Protein AF-A0A8R1E0Q6-F1 (afdb_monomer_lite)

Secondary structure (DSSP, 8-state):
-------TT-TT---TTPPEETTEE---SS--S-TTS--HHHHHHHHHHHHHHHHHHHHHHHHHHHHHHHHHHHH-PPPPHHHHHHHHHHHHHHHHHHHHHTS-GGG--HHHHHHHHHHHHHHHHHHHHHHHHHSPP-

Organism: Caenorhabditis japonica (NCBI:txid281687)

Foldseek 3Di:
DDDDDDDPPPLPDDPPPFDDDPSHGDDDPPDPPCVPPDPVVVVCPPQVVLLVLLVVLQVLLVVLVVLLVVLCVVLVDDDDPVRVVVVVVLVVLLVVLVVLSPDDPVRRPSVSVNVSSVSSNVSSVVSVVVSPVSDDDD

Radius of gyration: 20.8 Å; chains: 1; bounding box: 60×30×47 Å

Sequence (138 aa):
MTIYLRRPTLTCFVPEGCSTYKSFPILPVEAPKTAQQQSIGELLKENWTVLTVFGRSDSKLQKETKNFGLALEECKKPLTEKLDRELTEWNDRLDIAKRNRCKPLDQIDFDKVLEGAVDLKRYTLFLSTQITELMPQP

Structure (mmCIF, N/CA/C/O backbone):
data_AF-A0A8R1E0Q6-F1
#
_entry.id   AF-A0A8R1E0Q6-F1
#
loop_
_atom_site.group_PDB
_atom_site.id
_atom_site.type_symbol
_atom_site.label_atom_id
_atom_site.label_alt_id
_atom_site.label_comp_id
_atom_site.label_asym_id
_atom_site.label_entity_id
_atom_site.label_seq_id
_atom_site.pdbx_PDB_ins_code
_atom_site.Cartn_x
_atom_site.Cartn_y
_atom_site.Cartn_z
_atom_site.occupancy
_atom_site.B_iso_or_equiv
_atom_site.auth_seq_id
_atom_site.auth_comp_id
_atom_site.auth_asym_id
_atom_site.auth_atom_id
_atom_site.pdbx_PDB_model_num
ATOM 1 N N . MET A 1 1 ? 40.964 -1.694 9.523 1.00 27.45 1 MET A N 1
ATOM 2 C CA . MET A 1 1 ? 39.694 -2.168 10.113 1.00 27.45 1 MET A CA 1
ATOM 3 C C . MET A 1 1 ? 38.591 -1.797 9.133 1.00 27.45 1 MET A C 1
ATOM 5 O O . MET A 1 1 ? 38.267 -0.625 9.013 1.00 27.45 1 MET A O 1
ATOM 9 N N . THR A 1 2 ? 38.141 -2.750 8.320 1.00 33.00 2 THR A N 1
ATOM 10 C CA . THR A 1 2 ? 37.276 -2.472 7.161 1.00 33.00 2 THR A CA 1
ATOM 11 C C . THR A 1 2 ? 35.827 -2.743 7.546 1.00 33.00 2 THR A C 1
ATOM 13 O O . THR A 1 2 ? 35.493 -3.847 7.972 1.00 33.00 2 THR A O 1
ATOM 16 N N . ILE A 1 3 ? 34.981 -1.718 7.459 1.00 30.94 3 ILE A N 1
ATOM 17 C CA . ILE A 1 3 ? 33.562 -1.791 7.818 1.00 30.94 3 ILE A CA 1
ATOM 18 C C . ILE A 1 3 ? 32.805 -2.422 6.644 1.00 30.94 3 ILE A C 1
ATOM 20 O O . ILE A 1 3 ? 32.764 -1.858 5.554 1.00 30.94 3 ILE A O 1
ATOM 24 N N . TYR A 1 4 ? 32.193 -3.585 6.868 1.00 37.19 4 TYR A N 1
ATOM 25 C CA . TYR A 1 4 ? 31.313 -4.230 5.893 1.00 37.19 4 TYR A CA 1
ATOM 26 C C . TYR A 1 4 ? 29.890 -3.677 6.040 1.00 37.19 4 TYR A C 1
ATOM 28 O O . TYR A 1 4 ? 29.200 -3.962 7.020 1.00 37.19 4 TYR A O 1
ATOM 36 N N . LEU A 1 5 ? 29.436 -2.884 5.068 1.00 35.00 5 LEU A N 1
ATOM 37 C CA . LEU A 1 5 ? 28.054 -2.405 5.013 1.00 35.00 5 LEU A CA 1
ATOM 38 C C . LEU A 1 5 ? 27.127 -3.544 4.563 1.00 35.00 5 LEU A C 1
ATOM 40 O O . LEU A 1 5 ? 27.093 -3.917 3.393 1.00 35.00 5 LEU A O 1
ATOM 44 N N . ARG A 1 6 ? 26.347 -4.095 5.499 1.00 37.97 6 ARG A N 1
ATOM 45 C CA . ARG A 1 6 ? 25.257 -5.035 5.200 1.00 37.97 6 ARG A CA 1
ATOM 46 C C . ARG A 1 6 ? 24.073 -4.279 4.585 1.00 37.97 6 ARG A C 1
ATOM 48 O O . ARG A 1 6 ? 23.368 -3.563 5.293 1.00 37.97 6 ARG A O 1
ATOM 55 N N . ARG A 1 7 ? 23.798 -4.484 3.294 1.00 42.41 7 ARG A N 1
ATOM 56 C CA . ARG A 1 7 ? 22.464 -4.270 2.705 1.00 42.41 7 ARG A CA 1
ATOM 57 C C . ARG A 1 7 ? 22.044 -5.519 1.918 1.00 42.41 7 ARG A C 1
ATOM 59 O O . ARG A 1 7 ? 22.777 -5.915 1.019 1.00 42.41 7 ARG A O 1
ATOM 66 N N . PRO A 1 8 ? 20.890 -6.136 2.225 1.00 40.09 8 PRO A N 1
ATOM 67 C CA . PRO A 1 8 ? 20.470 -7.408 1.634 1.00 40.09 8 PRO A CA 1
ATOM 68 C C . PRO A 1 8 ? 19.748 -7.277 0.274 1.00 40.09 8 PRO A C 1
ATOM 70 O O . PRO A 1 8 ? 18.962 -8.146 -0.074 1.00 40.09 8 PRO A O 1
ATOM 73 N N . THR A 1 9 ? 19.972 -6.218 -0.511 1.00 39.91 9 THR A N 1
ATOM 74 C CA . THR A 1 9 ? 19.167 -5.935 -1.724 1.00 39.91 9 THR A CA 1
ATOM 75 C C . THR A 1 9 ? 19.915 -6.017 -3.058 1.00 39.91 9 THR A C 1
ATOM 77 O O . THR A 1 9 ? 19.380 -5.588 -4.074 1.00 39.91 9 THR A O 1
ATOM 80 N N . LEU A 1 10 ? 21.129 -6.576 -3.092 1.00 39.44 10 LEU A N 1
ATOM 81 C CA . LEU A 1 10 ? 21.936 -6.698 -4.320 1.00 39.44 10 LEU A CA 1
ATOM 82 C C . LEU A 1 10 ? 22.491 -8.115 -4.549 1.00 39.44 10 LEU A C 1
ATOM 84 O O . LEU A 1 10 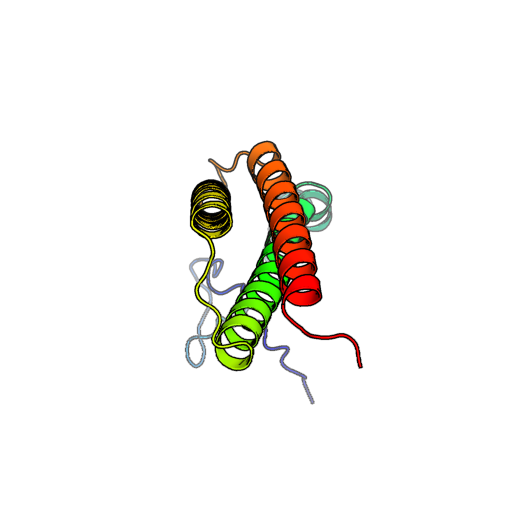? 23.584 -8.279 -5.076 1.00 39.44 10 LEU A O 1
ATOM 88 N N . THR A 1 11 ? 21.765 -9.164 -4.166 1.00 40.69 11 THR A N 1
ATOM 89 C CA . THR A 1 11 ? 22.192 -10.551 -4.434 1.00 40.69 11 THR A CA 1
ATOM 90 C C . THR A 1 11 ? 21.919 -11.032 -5.866 1.00 40.69 11 THR A C 1
ATOM 92 O O . THR A 1 11 ? 22.313 -12.142 -6.198 1.00 40.69 11 THR A O 1
ATOM 95 N N . CYS A 1 12 ? 21.310 -10.220 -6.741 1.00 40.81 12 CYS A N 1
ATOM 96 C CA . CYS A 1 12 ? 20.911 -10.654 -8.091 1.00 40.81 12 CYS A CA 1
ATOM 97 C C . CYS A 1 12 ? 21.900 -10.296 -9.219 1.00 40.81 12 CYS A C 1
ATOM 99 O O . CYS A 1 12 ? 21.652 -10.662 -10.361 1.00 40.81 12 CYS A O 1
ATOM 101 N N . PHE A 1 13 ? 22.992 -9.576 -8.942 1.00 46.78 13 PHE A N 1
ATOM 102 C CA . PHE A 1 13 ? 23.947 -9.123 -9.968 1.00 46.78 13 PHE A CA 1
ATOM 103 C C . PHE A 1 13 ? 25.371 -9.568 -9.641 1.00 46.78 13 PHE A C 1
ATOM 105 O O . PHE A 1 13 ? 26.272 -8.745 -9.496 1.00 46.78 13 PHE A O 1
ATOM 112 N N . VAL A 1 14 ? 25.580 -10.875 -9.489 1.00 45.06 14 VAL A N 1
ATOM 113 C CA . VAL A 1 14 ? 26.938 -11.431 -9.494 1.00 45.06 14 VAL A CA 1
ATOM 114 C C . VAL A 1 14 ? 27.266 -11.809 -10.937 1.00 45.06 14 VAL A C 1
ATOM 116 O O . VAL A 1 14 ? 26.608 -12.701 -11.468 1.00 45.06 14 VAL A O 1
ATOM 119 N N . PRO A 1 15 ? 28.228 -11.140 -11.596 1.00 46.25 15 PRO A N 1
ATOM 120 C CA . PRO A 1 15 ? 28.672 -11.537 -12.926 1.00 46.25 15 PRO A CA 1
ATOM 121 C C . PRO A 1 15 ? 29.225 -12.967 -12.895 1.00 46.25 15 PRO A C 1
ATOM 123 O O . PRO A 1 15 ? 29.905 -13.347 -11.934 1.00 46.25 15 PRO A O 1
ATOM 126 N N . GLU A 1 16 ? 28.966 -13.747 -13.946 1.00 44.84 16 GLU A N 1
ATOM 127 C CA . GLU A 1 16 ? 29.571 -15.072 -14.118 1.00 44.84 16 GLU A CA 1
ATOM 128 C C . GLU A 1 16 ? 31.105 -14.952 -14.048 1.00 44.84 16 GLU A C 1
ATOM 130 O O . GLU A 1 16 ? 31.714 -14.183 -14.790 1.00 44.84 16 GLU A O 1
ATOM 135 N N . GLY A 1 17 ? 31.725 -15.670 -13.103 1.00 51.94 17 GLY A N 1
ATOM 136 C CA . GLY A 1 17 ? 33.180 -15.670 -12.888 1.00 51.94 17 GLY A CA 1
ATOM 137 C C . GLY A 1 17 ? 33.683 -15.033 -11.583 1.00 51.94 17 GLY A C 1
ATOM 138 O O . GLY A 1 17 ? 34.882 -15.094 -11.320 1.00 51.94 17 GLY A O 1
ATOM 139 N N . CYS A 1 18 ? 32.821 -14.462 -10.730 1.00 49.47 18 CYS A N 1
ATOM 140 C CA . CYS A 1 18 ? 33.248 -13.979 -9.405 1.00 49.47 18 CYS A CA 1
ATOM 141 C C . CYS A 1 18 ? 33.373 -15.124 -8.385 1.00 49.47 18 CYS A C 1
ATOM 143 O O . CYS A 1 18 ? 32.439 -15.900 -8.182 1.00 49.47 18 CYS A O 1
ATOM 145 N N . SER A 1 19 ? 34.511 -15.205 -7.692 1.00 53.84 19 SER A N 1
ATOM 146 C CA . SER A 1 19 ? 34.728 -16.174 -6.615 1.00 53.84 19 SER A CA 1
ATOM 147 C C . SER A 1 19 ? 33.897 -15.811 -5.380 1.00 53.84 19 SER A C 1
ATOM 149 O O . SER A 1 19 ? 33.813 -14.653 -4.978 1.00 53.84 19 SER A O 1
ATOM 151 N N . THR A 1 20 ? 33.247 -16.798 -4.762 1.00 54.19 20 THR A N 1
ATOM 152 C CA . THR A 1 20 ? 32.398 -16.585 -3.579 1.00 54.19 20 THR A CA 1
ATOM 153 C C . THR A 1 20 ? 33.097 -17.021 -2.293 1.00 54.19 20 THR A C 1
ATOM 155 O O . THR A 1 20 ? 33.652 -18.116 -2.244 1.00 54.19 20 THR A O 1
ATOM 158 N N . TYR A 1 21 ? 32.985 -16.240 -1.216 1.00 47.00 21 TYR A N 1
ATOM 159 C CA . TYR A 1 21 ? 33.366 -16.654 0.139 1.00 47.00 21 TYR A CA 1
ATOM 160 C C . TYR A 1 21 ? 32.148 -16.636 1.058 1.00 47.00 21 TYR A C 1
ATOM 162 O O . TYR A 1 21 ? 31.494 -15.606 1.212 1.00 47.00 21 TYR A O 1
ATOM 170 N N . LYS A 1 22 ? 31.820 -17.790 1.658 1.00 46.28 22 LYS A N 1
ATOM 171 C CA . LYS A 1 22 ? 30.599 -17.990 2.465 1.00 46.28 22 LYS A CA 1
ATOM 172 C C . LYS A 1 22 ? 29.329 -17.480 1.764 1.00 46.28 22 LYS A C 1
ATOM 174 O O . LYS A 1 22 ? 28.510 -16.804 2.380 1.00 46.28 22 LYS A O 1
ATOM 179 N N . SER A 1 23 ? 29.205 -17.777 0.469 1.00 48.44 23 SER A N 1
ATOM 180 C CA . SER A 1 23 ? 28.073 -17.370 -0.379 1.00 48.44 23 SER A CA 1
ATOM 181 C C . SER A 1 23 ? 27.987 -15.868 -0.695 1.00 48.44 23 SER A C 1
ATOM 183 O O . SER A 1 23 ? 26.983 -15.424 -1.244 1.00 48.44 23 SER A O 1
ATOM 185 N N . PHE A 1 24 ? 29.033 -15.086 -0.401 1.00 46.47 24 PHE A N 1
ATOM 186 C CA . PHE A 1 24 ? 29.143 -13.685 -0.813 1.00 46.47 24 PHE A CA 1
ATOM 187 C C . PHE A 1 24 ? 30.137 -13.537 -1.971 1.00 46.47 24 PHE A C 1
ATOM 189 O O . PHE A 1 24 ? 31.236 -14.090 -1.884 1.00 46.47 24 PHE A O 1
ATOM 196 N N . PRO A 1 25 ? 29.794 -12.796 -3.035 1.00 48.56 25 PRO A N 1
ATOM 197 C CA . PRO A 1 25 ? 30.697 -12.555 -4.154 1.00 48.56 25 PRO A CA 1
ATOM 198 C C . PRO A 1 25 ? 31.872 -11.671 -3.717 1.00 48.56 25 PRO A C 1
ATOM 200 O O . PRO A 1 25 ? 31.678 -10.581 -3.177 1.00 48.56 25 PRO A O 1
ATOM 203 N N . ILE A 1 26 ? 33.096 -12.140 -3.953 1.00 53.72 26 ILE A N 1
ATOM 204 C CA . ILE A 1 26 ? 34.313 -11.339 -3.841 1.00 53.72 26 ILE A CA 1
ATOM 205 C C . ILE A 1 26 ? 34.530 -10.686 -5.204 1.00 53.72 26 ILE A C 1
ATOM 207 O O . ILE A 1 26 ? 34.794 -11.365 -6.195 1.00 53.72 26 ILE A O 1
ATOM 211 N N . LEU A 1 27 ? 34.404 -9.362 -5.256 1.00 48.56 27 LEU A N 1
ATOM 212 C CA . LEU A 1 27 ? 34.723 -8.600 -6.459 1.00 48.56 27 LEU A CA 1
ATOM 213 C C . LEU A 1 27 ? 36.256 -8.496 -6.592 1.00 48.56 27 LEU A C 1
ATOM 215 O O . LEU A 1 27 ? 36.901 -8.043 -5.640 1.00 48.56 27 LEU A O 1
ATOM 219 N N . PRO A 1 28 ? 36.859 -8.911 -7.722 1.00 47.66 28 PRO A N 1
ATOM 220 C CA . PRO A 1 28 ? 38.285 -8.710 -7.962 1.00 47.66 28 PRO A CA 1
ATOM 221 C C . PRO A 1 28 ? 38.616 -7.212 -8.068 1.00 47.66 28 PRO A C 1
ATOM 223 O O . PRO A 1 28 ? 37.808 -6.410 -8.528 1.00 47.66 28 PRO A O 1
ATOM 226 N N . VAL A 1 29 ? 39.820 -6.839 -7.619 1.00 50.34 29 VAL A N 1
ATOM 227 C CA . VAL A 1 29 ? 40.302 -5.441 -7.544 1.00 50.34 29 VAL A CA 1
ATOM 228 C C . VAL A 1 29 ? 40.595 -4.849 -8.930 1.00 50.34 29 VAL A C 1
ATOM 230 O O . VAL A 1 29 ? 40.690 -3.632 -9.082 1.00 50.34 29 VAL A O 1
ATOM 233 N N . GLU A 1 30 ? 40.699 -5.687 -9.960 1.00 47.72 30 GLU A N 1
ATOM 234 C CA . GLU A 1 30 ? 40.853 -5.220 -11.332 1.00 47.72 30 GLU A CA 1
ATOM 235 C C . GLU A 1 30 ? 39.508 -4.730 -11.862 1.00 47.72 30 GLU A C 1
ATOM 237 O O . GLU A 1 30 ? 38.583 -5.509 -12.093 1.00 47.72 30 GLU A O 1
ATOM 242 N N . ALA A 1 31 ? 39.406 -3.407 -12.010 1.00 44.12 31 ALA A N 1
ATOM 243 C CA . ALA A 1 31 ? 38.236 -2.733 -12.543 1.00 44.12 31 ALA A CA 1
ATOM 244 C C . ALA A 1 31 ? 37.824 -3.392 -13.872 1.00 44.12 31 ALA A C 1
ATOM 246 O O . ALA A 1 31 ? 38.595 -3.347 -14.839 1.00 44.12 31 ALA A O 1
ATOM 247 N N . PRO A 1 32 ? 36.634 -4.015 -13.952 1.00 44.00 32 PRO A N 1
ATOM 248 C CA . PRO A 1 32 ? 36.178 -4.583 -15.203 1.00 44.00 32 PRO A CA 1
ATOM 249 C C . PRO A 1 32 ? 36.077 -3.462 -16.239 1.00 44.00 32 PRO A C 1
ATOM 251 O O . PRO A 1 32 ? 35.697 -2.331 -15.926 1.00 44.00 32 PRO A O 1
ATOM 254 N N . LYS A 1 33 ? 36.424 -3.783 -17.489 1.00 41.41 33 LYS A N 1
ATOM 255 C CA . LYS A 1 33 ? 36.295 -2.924 -18.679 1.00 41.41 33 LYS A CA 1
ATOM 256 C C . LYS A 1 33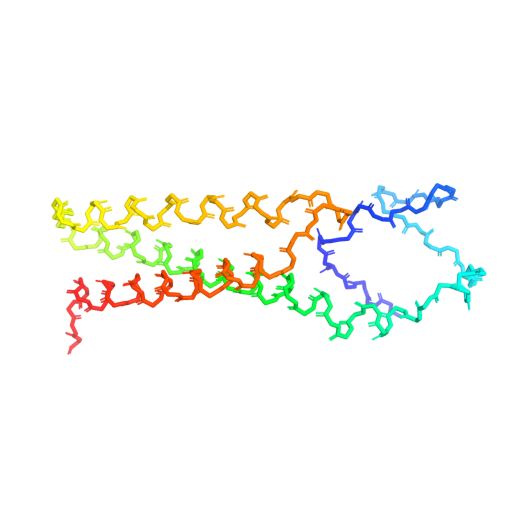 ? 34.823 -2.620 -19.025 1.00 41.41 33 LYS A C 1
ATOM 258 O O . LYS A 1 33 ? 34.437 -2.619 -20.185 1.00 41.41 33 LYS A O 1
ATOM 263 N N . THR A 1 34 ? 33.985 -2.350 -18.033 1.00 45.41 34 THR A N 1
ATOM 264 C CA . THR A 1 34 ? 32.601 -1.886 -18.168 1.00 45.41 34 THR A CA 1
ATOM 265 C C . THR A 1 34 ? 32.511 -0.381 -18.432 1.00 45.41 34 THR A C 1
ATOM 267 O O . THR A 1 34 ? 31.420 0.171 -18.473 1.00 45.41 34 THR A O 1
ATOM 270 N N . ALA A 1 35 ? 33.638 0.289 -18.696 1.00 40.19 35 ALA A N 1
ATOM 271 C CA . ALA A 1 35 ? 33.717 1.715 -19.024 1.00 40.19 35 ALA A CA 1
ATOM 272 C C . ALA A 1 35 ? 33.091 2.113 -20.383 1.00 40.19 35 ALA A C 1
ATOM 274 O O . ALA A 1 35 ? 33.187 3.272 -20.775 1.00 40.19 35 ALA A O 1
ATOM 275 N N . GLN A 1 36 ? 32.453 1.182 -21.102 1.00 42.97 36 GLN A N 1
ATOM 276 C CA . GLN A 1 36 ? 31.595 1.489 -22.257 1.00 42.97 36 GLN A CA 1
ATOM 277 C C . GLN A 1 36 ? 30.093 1.377 -21.959 1.00 42.97 36 GLN A C 1
ATOM 279 O O . GLN A 1 36 ? 29.280 1.727 -22.810 1.00 42.97 36 GLN A O 1
ATOM 284 N N . GLN A 1 37 ? 29.699 0.933 -20.763 1.00 46.34 37 GLN A N 1
ATOM 285 C CA . GLN A 1 37 ? 28.326 1.113 -20.307 1.00 46.34 37 GLN A CA 1
ATOM 286 C C . GLN A 1 37 ? 28.188 2.551 -19.813 1.00 46.34 37 GLN A C 1
ATOM 288 O O . GLN A 1 37 ? 29.036 3.022 -19.052 1.00 46.34 37 GLN A O 1
ATOM 293 N N . GLN A 1 38 ? 27.139 3.241 -20.280 1.00 46.25 38 GLN A N 1
ATOM 294 C CA . GLN A 1 38 ? 26.703 4.534 -19.746 1.00 46.25 38 GLN A CA 1
ATOM 295 C C . GLN A 1 38 ? 26.907 4.550 -18.236 1.00 46.25 38 GLN A C 1
ATOM 297 O O . GLN A 1 38 ? 26.620 3.552 -17.563 1.00 46.25 38 GLN A O 1
ATOM 302 N N . SER A 1 39 ? 27.472 5.641 -17.721 1.00 50.53 39 SER A N 1
ATOM 303 C CA . SER A 1 39 ? 27.919 5.666 -16.337 1.00 50.53 39 SER A CA 1
ATOM 304 C C . SER A 1 39 ? 26.765 5.230 -15.436 1.00 50.53 39 SER A C 1
ATOM 306 O O . SER A 1 39 ? 25.621 5.649 -15.620 1.00 50.53 39 SER A O 1
ATOM 308 N N . ILE A 1 40 ? 27.040 4.375 -14.449 1.00 44.25 40 ILE A N 1
ATOM 309 C CA . ILE A 1 40 ? 26.026 3.967 -13.467 1.00 44.25 40 ILE A CA 1
ATOM 310 C C . ILE A 1 40 ? 25.337 5.219 -12.886 1.00 44.25 40 ILE A C 1
ATOM 312 O O . ILE A 1 40 ? 24.142 5.200 -12.639 1.00 44.25 40 ILE A O 1
ATOM 316 N N . GLY A 1 41 ? 26.047 6.350 -12.777 1.00 39.59 41 GLY A N 1
ATOM 317 C CA . GLY A 1 41 ? 25.488 7.647 -12.386 1.00 39.59 41 GLY A CA 1
ATOM 318 C C . GLY A 1 41 ? 24.427 8.244 -13.326 1.00 39.59 41 GLY A C 1
ATOM 319 O O . GLY A 1 41 ? 23.571 8.973 -12.841 1.00 39.59 41 GLY A O 1
ATOM 320 N N . GLU A 1 42 ? 24.442 7.952 -14.626 1.00 47.50 42 GLU A N 1
ATOM 321 C CA . GLU A 1 42 ? 23.411 8.369 -15.593 1.00 47.50 42 GLU A CA 1
ATOM 322 C C . GLU A 1 42 ? 22.206 7.422 -15.575 1.00 47.50 42 GLU A C 1
ATOM 324 O O . GLU A 1 42 ? 21.074 7.885 -15.467 1.00 47.50 42 GLU A O 1
ATOM 329 N N . LEU A 1 43 ? 22.436 6.104 -15.534 1.00 44.09 43 LEU A N 1
ATOM 330 C CA . LEU A 1 43 ? 21.375 5.100 -15.339 1.00 44.09 43 LEU A CA 1
ATOM 331 C C . LEU A 1 43 ? 20.643 5.271 -13.992 1.00 44.09 43 LEU A C 1
ATOM 333 O O . LEU A 1 43 ? 19.446 4.995 -13.876 1.00 44.09 43 LEU A O 1
ATOM 337 N N . LEU A 1 44 ? 21.356 5.754 -12.969 1.00 44.97 44 LEU A N 1
ATOM 338 C CA . LEU A 1 44 ? 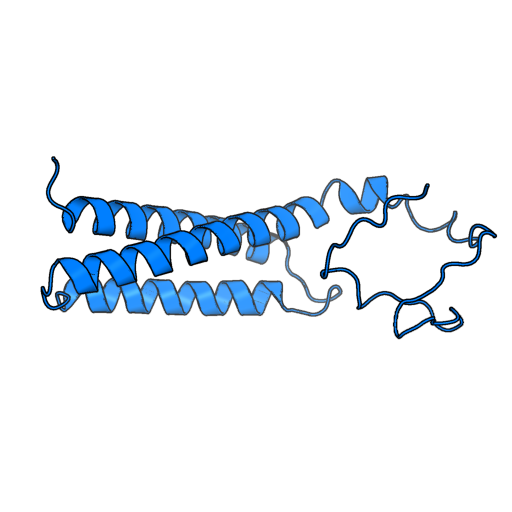20.811 6.035 -11.641 1.00 44.97 44 LEU A CA 1
ATOM 339 C C . LEU A 1 44 ? 19.989 7.329 -11.562 1.00 44.97 44 LEU A C 1
ATOM 341 O O . LEU A 1 44 ? 19.200 7.465 -10.626 1.00 44.97 44 LEU A O 1
ATOM 345 N N . LYS A 1 45 ? 20.172 8.280 -12.487 1.00 46.94 45 LYS A N 1
ATOM 346 C CA . LYS A 1 45 ? 19.576 9.621 -1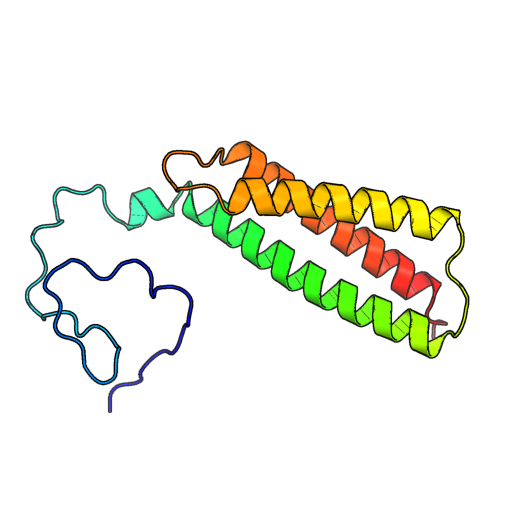2.374 1.00 46.94 45 LYS A CA 1
ATOM 347 C C . LYS A 1 45 ? 18.077 9.651 -12.673 1.00 46.94 45 LYS A C 1
ATOM 349 O O . LYS A 1 45 ? 17.378 10.434 -12.036 1.00 46.94 45 LYS A O 1
ATOM 354 N N . GLU A 1 46 ? 17.568 8.780 -13.544 1.00 53.66 46 GLU A N 1
ATOM 355 C CA . GLU A 1 46 ? 16.159 8.851 -13.978 1.00 53.66 46 GLU A CA 1
ATOM 356 C C . GLU A 1 46 ? 15.310 7.643 -13.528 1.00 53.66 46 GLU A C 1
ATOM 358 O O . GLU A 1 46 ? 14.259 7.835 -12.918 1.00 53.66 46 GLU A O 1
ATOM 363 N N . ASN A 1 47 ? 15.791 6.399 -13.666 1.00 53.53 47 ASN A N 1
ATOM 364 C CA . ASN A 1 47 ? 14.947 5.201 -13.473 1.00 53.53 47 ASN A CA 1
ATOM 365 C C . ASN A 1 47 ? 15.065 4.526 -12.089 1.00 53.53 47 ASN A C 1
ATOM 367 O O . ASN A 1 47 ? 14.081 4.026 -11.534 1.00 53.53 47 ASN A O 1
ATOM 371 N N . TRP A 1 48 ? 16.247 4.545 -11.463 1.00 56.09 48 TRP A N 1
ATOM 372 C CA . TRP A 1 48 ? 16.431 4.008 -10.100 1.00 56.09 48 TRP A CA 1
ATOM 373 C C . TRP A 1 48 ? 15.727 4.843 -9.031 1.00 56.09 48 TRP A C 1
ATOM 375 O O . TRP A 1 48 ? 15.339 4.319 -7.980 1.00 56.09 48 TRP A O 1
ATOM 385 N N . THR A 1 49 ? 15.527 6.130 -9.306 1.00 68.06 49 THR A N 1
ATOM 386 C CA . THR A 1 49 ? 14.773 7.040 -8.447 1.00 68.06 49 THR A CA 1
ATOM 387 C C . THR A 1 49 ? 13.339 6.548 -8.282 1.00 68.06 49 THR A C 1
ATOM 389 O O . THR A 1 49 ? 12.852 6.488 -7.156 1.00 68.06 49 THR A O 1
ATOM 392 N N . VAL A 1 50 ? 12.693 6.088 -9.360 1.00 76.00 50 VAL A N 1
ATOM 393 C CA . VAL A 1 50 ? 11.300 5.613 -9.342 1.00 76.00 50 VAL A CA 1
ATOM 394 C C . VAL A 1 50 ? 11.153 4.328 -8.523 1.00 76.00 50 VAL A C 1
ATOM 396 O O . VAL A 1 50 ? 10.331 4.271 -7.608 1.00 76.00 50 VAL A O 1
ATOM 399 N N . LEU A 1 51 ? 12.005 3.323 -8.760 1.00 81.81 51 LEU A N 1
ATOM 400 C CA . LEU A 1 51 ? 11.991 2.073 -7.984 1.00 81.81 51 LEU A CA 1
ATOM 401 C C . LEU A 1 51 ? 12.320 2.308 -6.501 1.00 81.81 51 LEU A C 1
ATOM 403 O O . LEU A 1 51 ? 11.727 1.685 -5.616 1.00 81.81 51 LEU A O 1
ATOM 407 N N . THR A 1 52 ? 13.232 3.241 -6.213 1.00 81.81 52 THR A N 1
ATOM 408 C CA . THR A 1 52 ? 13.577 3.627 -4.838 1.00 81.81 52 THR A CA 1
ATOM 409 C C . THR A 1 52 ? 12.429 4.375 -4.158 1.00 81.81 52 THR A C 1
ATOM 411 O O . THR A 1 52 ? 12.143 4.126 -2.984 1.00 81.81 52 THR A O 1
ATOM 414 N N . VAL A 1 53 ? 11.748 5.275 -4.874 1.00 80.75 53 VAL A N 1
ATOM 415 C CA . VAL A 1 53 ? 10.557 5.988 -4.389 1.00 80.75 53 VAL A CA 1
ATOM 416 C C . VAL A 1 53 ? 9.436 4.999 -4.091 1.00 80.75 53 VAL A C 1
ATOM 418 O O . VAL A 1 53 ? 8.873 5.059 -2.999 1.00 80.75 53 VAL A O 1
ATOM 421 N N . PHE A 1 54 ? 9.182 4.044 -4.990 1.00 86.38 54 PHE A N 1
ATOM 422 C CA . PHE A 1 54 ? 8.229 2.962 -4.757 1.00 86.38 54 PHE A CA 1
ATOM 423 C C . PHE A 1 54 ? 8.579 2.178 -3.489 1.00 86.38 54 PHE A C 1
ATOM 425 O O . PHE A 1 54 ? 7.746 2.037 -2.599 1.00 86.38 54 PHE A O 1
ATOM 432 N N . GLY A 1 55 ? 9.831 1.723 -3.354 1.00 87.25 55 GLY A N 1
ATOM 433 C CA . GLY A 1 55 ? 10.277 0.957 -2.186 1.00 87.25 55 GLY A CA 1
ATOM 434 C C . GLY A 1 55 ? 10.145 1.723 -0.863 1.00 87.25 55 GLY A C 1
ATOM 435 O O . GLY A 1 55 ? 9.767 1.144 0.158 1.00 87.25 55 GLY A O 1
ATOM 436 N N . ARG A 1 56 ? 10.404 3.038 -0.869 1.00 87.25 56 ARG A N 1
ATOM 437 C CA . ARG A 1 56 ? 10.175 3.907 0.298 1.00 87.25 56 ARG A CA 1
ATOM 438 C C . ARG A 1 56 ? 8.690 4.043 0.632 1.00 87.25 56 ARG A C 1
ATOM 440 O O . ARG A 1 56 ? 8.351 3.990 1.812 1.00 87.25 56 ARG A O 1
ATOM 447 N N . SER A 1 57 ? 7.829 4.228 -0.369 1.00 86.25 57 SER A N 1
ATOM 448 C CA . SER A 1 57 ? 6.376 4.273 -0.169 1.00 86.25 57 SER A CA 1
ATOM 449 C C . SER A 1 57 ? 5.849 2.946 0.384 1.00 86.25 57 SER A C 1
ATOM 451 O O . SER A 1 57 ? 5.094 2.959 1.347 1.00 86.25 57 SER A O 1
ATOM 453 N N . ASP A 1 58 ? 6.312 1.810 -0.144 1.00 91.12 58 ASP A N 1
ATOM 454 C CA . ASP A 1 58 ? 5.900 0.467 0.296 1.00 91.12 58 ASP A CA 1
ATOM 455 C C . ASP A 1 58 ? 6.308 0.207 1.750 1.00 91.12 58 ASP A C 1
ATOM 457 O O . ASP A 1 58 ? 5.497 -0.216 2.569 1.00 91.12 58 ASP A O 1
ATOM 461 N N . SER A 1 59 ? 7.536 0.579 2.122 1.00 90.25 59 SER A N 1
ATOM 462 C CA . SER A 1 59 ? 8.009 0.467 3.510 1.00 90.25 59 SER A CA 1
ATOM 463 C C . SER A 1 59 ? 7.163 1.297 4.488 1.00 90.25 59 SER A C 1
ATOM 465 O O . SER A 1 59 ? 6.900 0.858 5.607 1.00 90.25 59 SER A O 1
ATOM 467 N N . LYS A 1 60 ? 6.733 2.502 4.082 1.00 90.62 60 LYS A N 1
ATOM 468 C CA . LYS A 1 60 ? 5.844 3.346 4.896 1.00 90.62 60 LYS A CA 1
ATOM 469 C C . LYS A 1 60 ? 4.450 2.740 5.014 1.00 90.62 60 LYS A C 1
ATOM 471 O O . LYS A 1 60 ? 3.937 2.655 6.124 1.00 90.62 60 LYS A O 1
ATOM 476 N N . LEU A 1 61 ? 3.885 2.266 3.907 1.00 92.56 61 LEU A N 1
ATOM 477 C CA . LEU A 1 61 ? 2.580 1.616 3.897 1.00 92.56 61 LEU A CA 1
ATOM 478 C C . LEU A 1 61 ? 2.563 0.379 4.801 1.00 92.56 61 LEU A C 1
ATOM 480 O O . LEU A 1 61 ? 1.635 0.205 5.584 1.00 92.56 61 LEU A O 1
ATOM 484 N N . GLN A 1 62 ? 3.609 -0.451 4.760 1.00 92.19 62 GLN A N 1
ATOM 485 C CA . GLN A 1 62 ? 3.734 -1.614 5.644 1.00 92.19 62 GLN A CA 1
ATOM 486 C C . GLN A 1 62 ? 3.762 -1.223 7.123 1.00 92.19 62 GLN A C 1
ATOM 488 O O . GLN A 1 62 ? 3.206 -1.937 7.957 1.00 92.19 62 GLN A O 1
ATOM 493 N N . LYS A 1 63 ? 4.405 -0.099 7.463 1.00 93.25 63 LYS A N 1
ATOM 494 C CA . LYS A 1 63 ? 4.394 0.428 8.830 1.00 93.25 63 LYS A CA 1
ATOM 495 C C . LYS A 1 63 ? 2.980 0.845 9.242 1.00 93.25 63 LYS A C 1
ATOM 497 O O . LYS A 1 63 ? 2.518 0.410 10.289 1.00 93.25 63 LYS A O 1
ATOM 502 N N . GLU A 1 64 ? 2.286 1.620 8.412 1.00 90.62 64 GLU A N 1
ATOM 503 C CA . GLU A 1 64 ? 0.920 2.069 8.715 1.00 90.62 64 GLU A CA 1
ATOM 504 C C . GLU A 1 64 ? -0.083 0.912 8.748 1.00 90.62 64 GLU A C 1
ATOM 506 O O . GLU A 1 64 ? -0.941 0.883 9.616 1.00 90.62 64 GLU A O 1
ATOM 511 N N . THR A 1 65 ? 0.072 -0.103 7.896 1.00 92.00 65 THR A N 1
ATOM 512 C CA . THR A 1 65 ? -0.770 -1.314 7.927 1.00 92.00 65 THR A CA 1
ATOM 513 C C . THR A 1 65 ? -0.643 -2.041 9.267 1.00 92.00 65 THR A C 1
ATOM 515 O O . THR A 1 65 ? -1.641 -2.476 9.836 1.00 92.00 65 THR A O 1
ATOM 518 N N . LYS A 1 66 ? 0.579 -2.135 9.812 1.00 92.00 66 LYS A N 1
ATOM 519 C CA . LYS A 1 66 ? 0.803 -2.698 11.152 1.00 92.00 66 LYS A CA 1
ATOM 520 C C . LYS A 1 66 ? 0.173 -1.834 12.240 1.00 92.00 66 LYS A C 1
ATOM 522 O O . LYS A 1 66 ? -0.489 -2.373 13.117 1.00 92.00 66 LYS A O 1
ATOM 527 N N . ASN A 1 67 ? 0.354 -0.515 12.169 1.00 89.69 67 ASN A N 1
ATOM 528 C CA . ASN A 1 67 ? -0.245 0.417 13.127 1.00 89.69 67 ASN A CA 1
ATOM 529 C C . ASN A 1 67 ? -1.779 0.341 13.107 1.00 89.69 67 ASN A C 1
ATOM 531 O O . ASN A 1 67 ? -2.405 0.367 14.158 1.00 89.69 67 ASN A O 1
ATOM 535 N N . PHE A 1 68 ? -2.376 0.201 11.924 1.00 89.06 68 PHE A N 1
ATOM 536 C CA . PHE A 1 68 ? -3.814 0.028 11.758 1.00 89.06 68 PHE A CA 1
ATOM 537 C C . PHE A 1 68 ? -4.305 -1.291 12.356 1.00 89.06 68 PHE A C 1
ATOM 539 O O . PHE A 1 68 ? -5.299 -1.292 13.073 1.00 89.06 68 PHE A O 1
ATOM 546 N N . GLY A 1 69 ? -3.575 -2.393 12.145 1.00 89.31 69 GLY A N 1
ATOM 547 C CA . GLY A 1 69 ? -3.868 -3.669 12.807 1.00 89.31 69 GLY A CA 1
ATOM 548 C C . GLY A 1 69 ? -3.869 -3.552 14.334 1.00 89.31 69 GLY A C 1
ATOM 549 O O . GLY A 1 69 ? -4.821 -3.984 14.976 1.00 89.31 69 GLY A O 1
ATOM 550 N N . LEU A 1 70 ? -2.861 -2.883 14.904 1.00 89.00 70 LEU A N 1
ATOM 551 C CA . LEU A 1 70 ? -2.796 -2.617 16.346 1.00 89.00 70 LEU A CA 1
ATOM 552 C C . LEU A 1 70 ? -3.971 -1.750 16.825 1.00 89.00 70 LEU A C 1
ATOM 554 O O . LEU A 1 70 ? -4.603 -2.077 17.823 1.00 89.00 70 LEU A O 1
ATOM 558 N N . ALA A 1 71 ? -4.311 -0.687 16.090 1.00 84.94 71 ALA A N 1
ATOM 559 C CA . ALA A 1 71 ? -5.444 0.177 16.424 1.00 84.94 71 ALA A CA 1
ATOM 560 C C . ALA A 1 71 ? -6.771 -0.602 16.451 1.00 84.94 71 ALA A C 1
ATOM 562 O O . ALA A 1 71 ? -7.588 -0.415 17.350 1.00 84.94 71 ALA A O 1
ATOM 563 N N . LEU A 1 72 ? -6.985 -1.507 15.490 1.00 85.81 72 LEU A N 1
ATOM 564 C CA . LEU A 1 72 ? -8.175 -2.360 15.458 1.00 85.81 72 LEU A CA 1
ATOM 565 C C . LEU A 1 72 ? -8.233 -3.320 16.654 1.00 85.81 72 LEU A C 1
ATOM 567 O O . LEU A 1 72 ? -9.295 -3.468 17.264 1.00 85.81 72 LEU A O 1
ATOM 571 N N . GLU A 1 73 ? -7.105 -3.942 17.007 1.00 86.06 73 GLU A N 1
ATOM 572 C CA . GLU A 1 73 ? -7.000 -4.826 18.175 1.00 86.06 73 GLU A CA 1
ATOM 573 C C . GLU A 1 73 ? -7.288 -4.081 19.488 1.00 86.06 73 GLU A C 1
ATOM 575 O O . GLU A 1 73 ? -8.021 -4.589 20.342 1.00 86.06 73 GLU A O 1
ATOM 580 N N . GLU A 1 74 ? -6.765 -2.862 19.636 1.00 84.81 74 GLU A N 1
ATOM 581 C CA . GLU A 1 74 ? -6.973 -2.018 20.817 1.00 84.81 74 GLU A CA 1
ATOM 582 C C . GLU A 1 74 ? -8.420 -1.529 20.934 1.00 84.81 74 GLU A C 1
ATOM 584 O O . GLU A 1 74 ? -9.022 -1.603 22.009 1.00 84.81 74 GLU A O 1
ATOM 589 N N . CYS A 1 75 ? -9.014 -1.067 19.831 1.00 80.06 75 CYS A N 1
ATOM 590 C CA . CYS A 1 75 ? -10.379 -0.551 19.835 1.00 80.06 75 CYS A CA 1
ATOM 591 C C . CYS A 1 75 ? -11.437 -1.646 19.995 1.00 80.06 75 CYS A C 1
ATOM 593 O O . CYS A 1 75 ? -12.556 -1.335 20.408 1.00 80.06 75 CYS A O 1
ATOM 595 N N . LYS A 1 76 ? -11.123 -2.903 19.638 1.00 78.94 76 LYS A N 1
ATOM 596 C CA . LYS A 1 76 ? -12.052 -4.054 19.630 1.00 78.94 76 LYS A CA 1
ATOM 597 C C . LYS A 1 76 ? -13.366 -3.792 18.880 1.00 78.94 76 LYS A C 1
ATOM 599 O O . LYS A 1 76 ? -14.361 -4.484 19.100 1.00 78.94 76 LYS A O 1
ATOM 604 N N . LYS A 1 77 ? -13.394 -2.775 18.016 1.00 71.00 77 LYS A N 1
ATOM 605 C CA . LYS A 1 77 ? -14.562 -2.418 17.214 1.00 71.00 77 LYS A CA 1
ATOM 606 C C . LYS A 1 77 ? -14.516 -3.212 15.912 1.00 71.00 77 LYS A C 1
ATOM 608 O O . LYS A 1 77 ? -13.461 -3.249 15.278 1.00 71.00 77 LYS A O 1
ATOM 613 N N . PRO A 1 78 ? -15.632 -3.826 15.492 1.00 73.00 78 PRO A N 1
ATOM 614 C CA . PRO A 1 78 ? -15.699 -4.434 14.175 1.00 73.00 78 PRO A CA 1
ATOM 615 C C . PRO A 1 78 ? -15.524 -3.358 13.097 1.00 73.00 78 PRO A C 1
ATOM 617 O O . PRO A 1 78 ? -16.007 -2.230 13.244 1.00 73.00 78 PRO A O 1
ATOM 620 N N . LEU A 1 79 ? -14.841 -3.719 12.010 1.00 78.50 79 LEU A N 1
ATOM 621 C CA . LEU A 1 79 ? -14.765 -2.889 10.812 1.00 78.50 79 LEU A CA 1
ATOM 622 C C . LEU A 1 79 ? -16.178 -2.661 10.268 1.00 78.50 79 LEU A C 1
ATOM 624 O O . LEU A 1 79 ? -17.003 -3.575 10.231 1.00 78.50 79 LEU A O 1
ATOM 628 N N . THR A 1 80 ? -16.465 -1.435 9.837 1.00 84.44 80 THR A N 1
ATOM 629 C CA . THR A 1 80 ? -17.712 -1.170 9.115 1.00 84.44 80 THR A CA 1
ATOM 630 C C . THR A 1 80 ? -17.633 -1.788 7.720 1.00 84.44 80 THR A C 1
ATOM 632 O O . THR A 1 80 ? -16.572 -1.782 7.100 1.00 84.44 80 THR A O 1
ATOM 635 N N . GLU A 1 81 ? -18.758 -2.253 7.173 1.00 86.25 81 GLU A N 1
ATOM 636 C CA . GLU A 1 81 ? -18.816 -2.800 5.802 1.00 86.25 81 GLU A CA 1
ATOM 637 C C . GLU A 1 81 ? -18.346 -1.803 4.731 1.00 86.25 81 GLU A C 1
ATOM 639 O O . GLU A 1 81 ? -17.946 -2.176 3.628 1.00 86.25 81 GLU A O 1
ATOM 644 N N . LYS A 1 82 ? -18.445 -0.501 5.020 1.00 86.19 82 LYS A N 1
ATOM 645 C CA . LYS A 1 82 ? -17.920 0.544 4.143 1.00 86.19 82 LYS A CA 1
ATOM 646 C C . LYS A 1 82 ? -16.390 0.534 4.148 1.00 86.19 82 LYS A C 1
ATOM 648 O O . LYS A 1 82 ? -15.787 0.490 3.083 1.00 86.19 82 LYS A O 1
ATOM 653 N N . LEU A 1 83 ? -15.789 0.537 5.336 1.00 86.12 83 LEU A N 1
ATOM 654 C CA . LEU A 1 83 ? -14.338 0.535 5.501 1.00 86.12 83 LEU A CA 1
ATOM 655 C C . LEU A 1 83 ? -13.707 -0.761 4.975 1.00 86.12 83 LEU A C 1
ATOM 657 O O . LEU A 1 83 ? -12.666 -0.714 4.332 1.00 86.12 83 LEU A O 1
ATOM 661 N N . ASP A 1 84 ? -14.358 -1.905 5.185 1.00 88.38 84 ASP A N 1
ATOM 662 C CA . ASP A 1 84 ? -13.894 -3.199 4.672 1.00 88.38 84 ASP A CA 1
ATOM 663 C C . ASP A 1 84 ? -13.835 -3.233 3.130 1.00 88.38 84 ASP A C 1
ATOM 665 O O . ASP A 1 84 ? -12.842 -3.666 2.537 1.00 88.38 84 ASP A O 1
ATOM 669 N N . ARG A 1 85 ? -14.850 -2.666 2.460 1.00 91.94 85 ARG A N 1
ATOM 670 C CA . ARG A 1 85 ? -14.846 -2.494 0.997 1.00 91.94 85 ARG A CA 1
ATOM 671 C C . ARG A 1 85 ? -13.735 -1.563 0.522 1.00 91.94 85 ARG A C 1
ATOM 673 O O . ARG A 1 85 ? -13.012 -1.919 -0.403 1.00 91.94 85 ARG A O 1
ATOM 680 N N . GLU A 1 86 ? -13.564 -0.411 1.166 1.00 90.31 86 GLU A N 1
ATOM 681 C CA . GLU A 1 86 ? -12.501 0.537 0.807 1.00 90.31 86 GLU A CA 1
ATOM 682 C C . GLU A 1 86 ? -11.105 -0.083 0.992 1.00 90.31 86 GLU A C 1
ATOM 684 O O . GLU A 1 86 ? -10.243 0.063 0.126 1.00 90.31 86 GLU A O 1
ATOM 689 N N . LEU A 1 87 ? -10.882 -0.837 2.074 1.00 91.00 87 LEU A N 1
ATOM 690 C CA . LEU A 1 87 ? -9.634 -1.574 2.299 1.00 91.00 87 LEU A CA 1
ATOM 691 C C . LEU A 1 87 ? -9.393 -2.633 1.221 1.00 91.00 87 LEU A C 1
ATOM 693 O O . LEU A 1 87 ? -8.266 -2.776 0.746 1.00 91.00 87 LEU A O 1
ATOM 697 N N . THR A 1 88 ? -10.438 -3.350 0.812 1.00 92.44 88 THR A N 1
ATOM 698 C CA . THR A 1 88 ? -10.352 -4.340 -0.268 1.00 92.44 88 THR A CA 1
ATOM 699 C C . THR A 1 88 ? -9.929 -3.678 -1.580 1.00 92.44 88 THR A C 1
ATOM 701 O O . THR A 1 88 ? -8.951 -4.107 -2.190 1.00 92.44 88 THR A O 1
ATOM 704 N N . GLU A 1 89 ? -10.564 -2.564 -1.961 1.00 94.38 89 GLU A N 1
ATOM 705 C CA . GLU A 1 89 ? -10.195 -1.807 -3.165 1.00 94.38 89 GLU A CA 1
ATOM 706 C C . GLU A 1 89 ? -8.744 -1.303 -3.121 1.00 94.38 89 GLU A C 1
ATOM 708 O O . GLU A 1 89 ? -8.026 -1.347 -4.126 1.00 94.38 89 GLU A O 1
ATOM 713 N N . TRP A 1 90 ? -8.286 -0.825 -1.961 1.00 94.06 90 TRP A N 1
ATOM 714 C CA . TRP A 1 90 ? -6.900 -0.391 -1.789 1.00 94.06 90 TRP A CA 1
ATOM 715 C C . TRP A 1 90 ? -5.904 -1.548 -1.892 1.00 94.06 90 TRP A C 1
ATOM 717 O O . TRP A 1 90 ? -4.841 -1.384 -2.500 1.00 94.06 90 TRP A O 1
ATOM 727 N N . ASN A 1 91 ? -6.239 -2.715 -1.340 1.00 93.06 91 ASN A N 1
ATOM 728 C CA . ASN A 1 91 ? -5.404 -3.910 -1.429 1.00 93.06 91 ASN A CA 1
ATOM 729 C C . ASN A 1 91 ? -5.306 -4.433 -2.872 1.00 93.06 91 ASN A C 1
ATOM 731 O O . ASN A 1 91 ? -4.205 -4.756 -3.319 1.00 93.06 91 ASN A O 1
ATOM 735 N N . ASP A 1 92 ? -6.397 -4.406 -3.640 1.00 94.19 92 ASP A N 1
ATOM 736 C CA . ASP A 1 92 ? -6.379 -4.778 -5.060 1.00 94.19 92 ASP A CA 1
ATOM 737 C C . ASP A 1 92 ? -5.447 -3.863 -5.874 1.00 94.19 92 ASP A C 1
ATOM 739 O O . ASP A 1 92 ? -4.636 -4.325 -6.687 1.00 94.19 92 ASP A O 1
ATOM 743 N N . ARG A 1 93 ? -5.494 -2.548 -5.618 1.00 92.62 93 ARG A N 1
ATOM 744 C CA . ARG A 1 93 ? -4.586 -1.578 -6.258 1.00 92.62 93 ARG A CA 1
ATOM 745 C C . ARG A 1 93 ? -3.130 -1.795 -5.850 1.00 92.62 93 ARG A C 1
ATOM 747 O O . ARG A 1 93 ? -2.239 -1.718 -6.698 1.00 92.62 93 ARG A O 1
ATOM 754 N N . LEU A 1 94 ? -2.877 -2.096 -4.574 1.00 92.44 94 LEU A N 1
ATOM 755 C CA . LEU A 1 94 ? -1.541 -2.420 -4.066 1.00 92.44 94 LEU A CA 1
ATOM 756 C C . LEU A 1 94 ? -0.955 -3.647 -4.774 1.00 92.44 94 LEU A C 1
ATOM 758 O O . LEU A 1 94 ? 0.221 -3.641 -5.148 1.00 92.44 94 LEU A O 1
ATOM 762 N N . ASP A 1 95 ? -1.767 -4.677 -4.990 1.00 92.81 95 ASP A N 1
ATOM 763 C CA . ASP A 1 95 ? -1.357 -5.889 -5.691 1.00 92.81 95 ASP A CA 1
ATOM 764 C C . ASP A 1 95 ? -0.983 -5.608 -7.146 1.00 92.81 95 ASP A C 1
ATOM 766 O O . ASP A 1 95 ? 0.065 -6.062 -7.616 1.00 92.81 95 ASP A O 1
ATOM 770 N N . ILE A 1 96 ? -1.779 -4.803 -7.855 1.00 91.69 96 ILE A N 1
ATOM 771 C CA . ILE A 1 96 ? -1.466 -4.370 -9.225 1.00 91.69 96 ILE A CA 1
ATOM 772 C C . ILE A 1 96 ? -0.145 -3.587 -9.254 1.00 91.69 96 ILE A C 1
ATOM 774 O O . ILE A 1 96 ? 0.735 -3.874 -10.073 1.00 91.69 96 ILE A O 1
ATOM 778 N N . ALA A 1 97 ? 0.032 -2.640 -8.331 1.00 90.50 97 ALA A N 1
ATOM 779 C CA . ALA A 1 97 ? 1.239 -1.825 -8.226 1.00 90.50 97 ALA A CA 1
ATOM 780 C C . ALA A 1 97 ? 2.494 -2.682 -7.966 1.00 90.50 97 ALA A C 1
ATOM 782 O O . ALA A 1 97 ? 3.526 -2.504 -8.620 1.00 90.50 97 ALA A O 1
ATOM 783 N N . LYS A 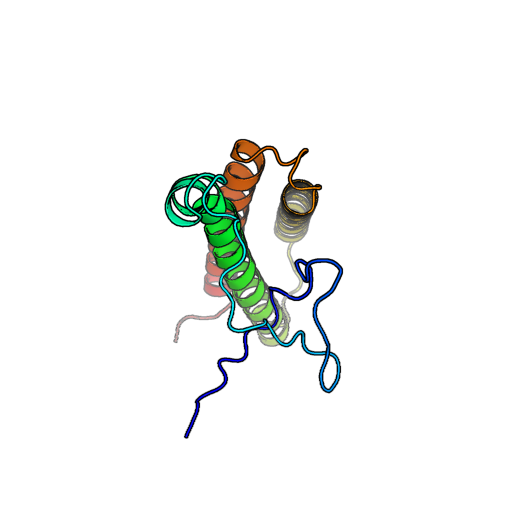1 98 ? 2.403 -3.671 -7.066 1.00 88.50 98 LYS A N 1
ATOM 784 C CA . LYS A 1 98 ? 3.490 -4.624 -6.791 1.00 88.50 98 LYS A CA 1
ATOM 785 C C . LYS A 1 98 ? 3.803 -5.501 -7.999 1.00 88.50 98 LYS A C 1
ATOM 787 O O . LYS A 1 98 ? 4.977 -5.668 -8.321 1.00 88.50 98 LYS A O 1
ATOM 792 N N . ARG A 1 99 ? 2.787 -6.011 -8.706 1.00 87.69 99 ARG A N 1
ATOM 793 C CA . ARG A 1 99 ? 2.987 -6.799 -9.936 1.00 87.69 99 ARG A CA 1
ATOM 794 C C . ARG A 1 99 ? 3.715 -5.993 -11.005 1.00 87.69 99 ARG A C 1
ATOM 796 O O . ARG A 1 99 ? 4.644 -6.518 -11.607 1.00 87.69 99 ARG A O 1
ATOM 803 N N . ASN A 1 100 ? 3.350 -4.726 -11.207 1.00 82.88 100 ASN A N 1
ATOM 804 C CA . ASN A 1 100 ? 4.041 -3.847 -12.156 1.00 82.88 100 ASN A CA 1
ATOM 805 C C . ASN A 1 100 ? 5.508 -3.614 -11.771 1.00 82.88 100 ASN A C 1
ATOM 807 O O . ASN A 1 100 ? 6.377 -3.663 -12.638 1.00 82.88 100 ASN A O 1
ATOM 811 N N . ARG A 1 101 ? 5.795 -3.432 -10.478 1.00 85.06 101 ARG A N 1
ATOM 812 C CA . ARG A 1 101 ? 7.157 -3.236 -9.960 1.00 85.06 101 ARG A CA 1
ATOM 813 C C . ARG A 1 101 ? 8.026 -4.501 -9.995 1.00 85.06 101 ARG A C 1
ATOM 815 O O . ARG A 1 101 ? 9.245 -4.381 -10.064 1.00 85.06 101 ARG A O 1
ATOM 822 N N . CYS A 1 102 ? 7.435 -5.693 -9.924 1.00 83.94 102 CYS A N 1
ATOM 823 C CA . CYS A 1 102 ? 8.157 -6.973 -9.945 1.00 83.94 102 CYS A CA 1
ATOM 824 C C . CYS A 1 102 ? 8.427 -7.520 -11.358 1.00 83.94 102 CYS A C 1
ATOM 826 O O . CYS A 1 102 ? 8.945 -8.630 -11.481 1.00 83.94 102 CYS A O 1
ATOM 828 N N . LYS A 1 103 ? 8.068 -6.785 -12.417 1.00 76.50 103 LYS A N 1
ATOM 829 C CA . LYS A 1 103 ? 8.368 -7.194 -13.794 1.00 76.50 103 LYS A CA 1
ATOM 830 C C . LYS A 1 103 ? 9.885 -7.228 -14.050 1.00 76.50 103 LYS A C 1
ATOM 832 O O . LYS A 1 103 ? 10.625 -6.483 -13.404 1.00 76.50 103 LYS A O 1
ATOM 837 N N . PRO A 1 104 ? 10.352 -8.069 -14.991 1.00 72.75 104 PRO A N 1
ATOM 838 C CA . PRO A 1 104 ? 11.721 -8.017 -15.501 1.00 72.75 104 PRO A CA 1
ATOM 839 C C . PRO A 1 104 ? 12.092 -6.608 -15.977 1.00 72.75 104 PRO A C 1
ATOM 841 O O . PRO A 1 104 ? 11.231 -5.883 -16.467 1.00 72.75 104 PRO A O 1
ATOM 844 N N . LEU A 1 105 ? 13.356 -6.206 -15.821 1.00 72.06 105 LEU A N 1
ATOM 845 C CA . LEU A 1 105 ? 13.808 -4.817 -16.009 1.00 72.06 105 LEU A CA 1
ATOM 846 C C . LEU A 1 105 ? 13.575 -4.289 -17.438 1.00 72.06 105 LEU A C 1
ATOM 848 O O . LEU A 1 105 ? 13.310 -3.108 -17.624 1.00 72.06 105 LEU A O 1
ATOM 852 N N . ASP A 1 106 ? 13.613 -5.189 -18.418 1.00 74.25 106 ASP A N 1
ATOM 853 C CA . ASP A 1 106 ? 13.291 -4.996 -19.836 1.00 74.25 106 ASP A CA 1
ATOM 854 C C . ASP A 1 106 ? 11.784 -4.824 -20.122 1.00 74.25 106 ASP A C 1
ATOM 856 O O . ASP A 1 106 ? 11.405 -4.404 -21.211 1.00 74.25 106 ASP A O 1
ATOM 860 N N . GLN A 1 107 ? 10.923 -5.119 -19.146 1.00 76.00 107 GLN A N 1
ATOM 861 C CA . GLN A 1 107 ? 9.456 -5.073 -19.236 1.00 76.00 107 GLN A CA 1
ATOM 862 C C . GLN A 1 107 ? 8.825 -4.111 -18.216 1.00 76.00 107 GLN A C 1
ATOM 864 O O . GLN A 1 107 ? 7.594 -4.049 -18.094 1.00 76.00 107 GLN A O 1
ATOM 869 N N . ILE A 1 108 ? 9.645 -3.393 -17.440 1.00 79.56 108 ILE A N 1
ATOM 870 C CA . ILE A 1 108 ? 9.159 -2.413 -16.470 1.00 79.56 108 ILE A CA 1
ATOM 871 C C . ILE A 1 108 ? 8.654 -1.178 -17.210 1.00 79.56 108 ILE A C 1
ATOM 873 O O . ILE A 1 108 ? 9.377 -0.506 -17.939 1.00 79.56 108 ILE A O 1
ATOM 877 N N . ASP A 1 109 ? 7.400 -0.856 -16.931 1.00 84.88 109 ASP A N 1
ATOM 878 C CA . ASP A 1 109 ? 6.768 0.404 -17.285 1.00 84.88 109 ASP A CA 1
ATOM 879 C C . ASP A 1 109 ? 6.941 1.364 -16.095 1.00 84.88 109 ASP A C 1
ATOM 881 O O . ASP A 1 109 ? 6.246 1.243 -15.080 1.00 84.88 109 ASP A O 1
ATOM 885 N N . PHE A 1 110 ? 7.945 2.245 -16.167 1.00 84.06 110 PHE A N 1
ATOM 886 C CA . PHE A 1 110 ? 8.323 3.118 -15.048 1.00 84.06 110 PHE A CA 1
ATOM 887 C C . PHE A 1 110 ? 7.231 4.128 -14.684 1.00 84.06 110 PHE A C 1
ATOM 889 O O . PHE A 1 110 ? 7.102 4.455 -13.503 1.00 84.06 110 PHE A O 1
ATOM 896 N N . ASP A 1 111 ? 6.399 4.546 -15.639 1.00 85.81 111 ASP A N 1
ATOM 897 C CA . ASP A 1 111 ? 5.260 5.426 -15.372 1.00 85.81 111 ASP A CA 1
ATOM 898 C C . ASP A 1 111 ? 4.226 4.708 -14.504 1.00 85.81 111 ASP A C 1
ATOM 900 O O . ASP A 1 111 ? 3.821 5.228 -13.465 1.00 85.81 111 ASP A O 1
ATOM 904 N N . LYS A 1 112 ? 3.910 3.444 -14.814 1.00 87.69 112 LYS A N 1
ATOM 905 C CA . LYS A 1 112 ? 3.032 2.624 -13.958 1.00 87.69 112 LYS A CA 1
ATOM 906 C C . LYS A 1 112 ? 3.620 2.336 -12.583 1.00 87.69 112 LYS A C 1
ATOM 908 O O . LYS A 1 112 ? 2.882 2.200 -11.607 1.00 87.69 112 LYS A O 1
ATOM 913 N N . VAL A 1 113 ? 4.944 2.212 -12.475 1.00 86.38 113 VAL A N 1
ATOM 914 C CA . VAL A 1 113 ? 5.602 2.083 -11.166 1.00 86.38 113 VAL A CA 1
ATOM 915 C C . VAL A 1 113 ? 5.484 3.391 -10.382 1.00 86.38 113 VAL A C 1
ATOM 917 O O . VAL A 1 113 ? 5.243 3.355 -9.175 1.00 86.38 113 VAL A O 1
ATOM 920 N N . LEU A 1 114 ? 5.616 4.544 -11.040 1.00 86.19 114 LEU A N 1
ATOM 921 C CA . LEU A 1 114 ? 5.448 5.846 -10.404 1.00 86.19 114 LEU A CA 1
ATOM 922 C C . LEU A 1 114 ? 3.996 6.081 -9.964 1.00 86.19 114 LEU A C 1
ATOM 924 O O . LEU A 1 114 ? 3.778 6.501 -8.826 1.00 86.19 114 LEU A O 1
ATOM 928 N N . GLU A 1 115 ? 3.017 5.747 -10.806 1.00 88.50 115 GLU A N 1
ATOM 929 C CA . GLU A 1 115 ? 1.588 5.744 -10.463 1.00 88.50 115 GLU A CA 1
ATOM 930 C C . GLU A 1 115 ? 1.320 4.854 -9.248 1.00 88.50 115 GLU A C 1
ATOM 932 O O . GLU A 1 115 ? 0.751 5.308 -8.254 1.00 88.50 115 GLU A O 1
ATOM 937 N N . GLY A 1 116 ? 1.850 3.627 -9.259 1.00 90.19 116 GLY A N 1
ATOM 938 C CA . GLY A 1 116 ? 1.789 2.734 -8.108 1.00 90.19 116 GLY A CA 1
ATOM 939 C C . GLY A 1 116 ? 2.387 3.376 -6.853 1.00 90.19 116 GLY A C 1
ATOM 940 O O . GLY A 1 116 ? 1.786 3.336 -5.784 1.00 90.19 116 GLY A O 1
ATOM 941 N N . ALA A 1 117 ? 3.534 4.050 -6.958 1.00 87.75 117 ALA A N 1
ATOM 942 C CA . ALA A 1 117 ? 4.142 4.734 -5.818 1.00 87.75 117 ALA A CA 1
ATOM 943 C C . ALA A 1 117 ? 3.278 5.884 -5.262 1.00 87.75 117 ALA A C 1
ATOM 945 O O . ALA A 1 117 ? 3.361 6.173 -4.061 1.00 87.75 117 ALA A O 1
ATOM 946 N N . VAL A 1 118 ? 2.473 6.543 -6.104 1.00 88.31 118 VAL A N 1
ATOM 947 C CA . VAL A 1 118 ? 1.474 7.541 -5.690 1.00 88.31 118 VAL A CA 1
ATOM 948 C C . VAL A 1 118 ? 0.301 6.866 -4.983 1.00 88.31 118 VAL A C 1
ATOM 950 O O . VAL A 1 118 ? -0.092 7.324 -3.909 1.00 88.31 118 VAL A O 1
ATOM 953 N N . ASP A 1 119 ? -0.206 5.755 -5.510 1.00 92.62 119 ASP A N 1
ATOM 954 C CA . ASP A 1 119 ? -1.292 5.000 -4.878 1.00 92.62 119 ASP A CA 1
ATOM 955 C C . ASP A 1 119 ? -0.889 4.450 -3.508 1.00 92.62 119 ASP A C 1
ATOM 957 O O . ASP A 1 119 ? -1.637 4.600 -2.544 1.00 92.62 119 ASP A O 1
ATOM 961 N N . LEU A 1 120 ? 0.339 3.943 -3.362 1.00 91.44 120 LEU A N 1
ATOM 962 C CA . LEU A 1 120 ? 0.882 3.523 -2.067 1.00 91.44 120 LEU A CA 1
ATOM 963 C C . LEU A 1 120 ? 0.896 4.682 -1.053 1.00 91.44 120 LEU A C 1
ATOM 965 O O . LEU A 1 120 ? 0.599 4.476 0.125 1.00 91.44 120 LEU A O 1
ATOM 969 N N . LYS A 1 121 ? 1.212 5.914 -1.484 1.00 89.31 121 LYS A N 1
ATOM 970 C CA . LYS A 1 121 ? 1.163 7.102 -0.609 1.00 89.31 121 LYS A CA 1
ATOM 971 C C . LYS A 1 121 ? -0.264 7.468 -0.217 1.00 89.31 121 LYS A C 1
ATOM 973 O O . LYS A 1 121 ? -0.491 7.807 0.941 1.00 89.31 121 LYS A O 1
ATOM 978 N N . ARG A 1 122 ? -1.207 7.410 -1.160 1.00 91.12 122 ARG A N 1
ATOM 979 C CA . ARG A 1 122 ? -2.628 7.672 -0.891 1.00 91.12 122 ARG A CA 1
ATOM 980 C C . ARG A 1 122 ? -3.194 6.654 0.088 1.00 91.12 122 ARG A C 1
ATOM 982 O O . ARG A 1 122 ? -3.844 7.050 1.047 1.00 91.12 122 ARG A O 1
ATOM 989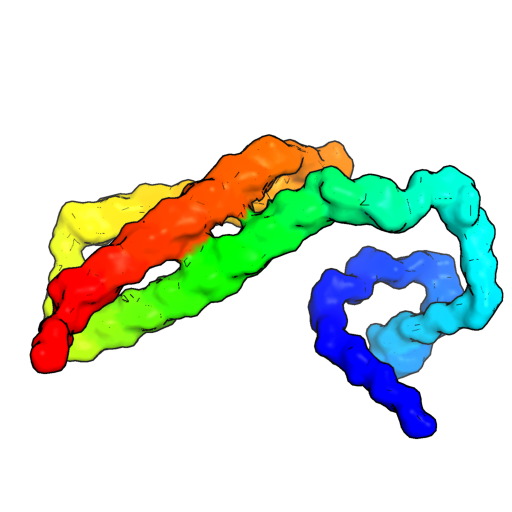 N N . TYR A 1 123 ? -2.863 5.379 -0.095 1.00 94.94 123 TYR A N 1
ATOM 990 C CA . TYR A 1 123 ? -3.276 4.329 0.824 1.00 94.94 123 TYR A CA 1
ATOM 991 C C . TYR A 1 123 ? -2.648 4.513 2.213 1.00 94.94 123 TYR A C 1
ATOM 993 O O . TYR A 1 123 ? -3.333 4.415 3.225 1.00 94.94 123 TYR A O 1
ATOM 1001 N N . THR A 1 124 ? -1.365 4.885 2.277 1.00 90.69 124 THR A N 1
ATOM 1002 C CA . THR A 1 124 ? -0.706 5.226 3.550 1.00 90.69 124 THR A CA 1
ATOM 1003 C C . THR A 1 124 ? -1.457 6.350 4.272 1.00 90.69 124 THR A C 1
ATOM 1005 O O . THR A 1 124 ? -1.741 6.225 5.456 1.00 90.69 124 THR A O 1
ATOM 1008 N N . LEU A 1 125 ? -1.813 7.425 3.557 1.00 91.00 125 LEU A N 1
ATOM 1009 C CA . LEU A 1 125 ? -2.577 8.541 4.120 1.00 91.00 125 LEU A CA 1
ATOM 1010 C C . LEU A 1 125 ? -3.956 8.089 4.613 1.00 91.00 125 LEU A C 1
ATOM 1012 O O . LEU A 1 125 ? -4.341 8.445 5.721 1.00 91.00 125 LEU A O 1
ATOM 1016 N N . PHE A 1 126 ? -4.662 7.285 3.815 1.00 90.50 126 PHE A N 1
ATOM 1017 C CA . PHE A 1 126 ? -5.949 6.706 4.187 1.00 90.50 126 PHE A CA 1
ATOM 1018 C C . PHE A 1 126 ? -5.851 5.927 5.504 1.00 90.50 126 PHE A C 1
ATOM 1020 O O . PHE A 1 126 ? -6.595 6.220 6.435 1.00 90.50 126 PHE A O 1
ATOM 1027 N N . LEU A 1 127 ? -4.889 5.005 5.626 1.00 88.19 127 LEU A N 1
ATOM 1028 C CA . LEU A 1 127 ? -4.683 4.241 6.858 1.00 88.19 127 LEU A CA 1
ATOM 1029 C C . LEU A 1 127 ? -4.353 5.144 8.047 1.00 88.19 127 LEU A C 1
ATOM 1031 O O . LEU A 1 127 ? -4.937 4.966 9.110 1.00 88.19 127 LEU A O 1
ATOM 1035 N N . SER A 1 128 ? -3.479 6.140 7.879 1.00 88.81 128 SER A N 1
ATOM 1036 C CA . SER A 1 128 ? -3.170 7.089 8.955 1.00 88.81 128 SER A CA 1
ATOM 1037 C C . SER A 1 128 ? -4.404 7.880 9.412 1.00 88.81 128 SER A C 1
ATOM 1039 O O . SER A 1 128 ? -4.579 8.099 10.613 1.00 88.81 128 SER A O 1
ATOM 1041 N N . THR A 1 129 ? -5.289 8.277 8.489 1.00 88.00 129 THR A N 1
ATOM 1042 C CA . THR A 1 129 ? -6.573 8.909 8.831 1.00 88.00 129 THR A CA 1
ATOM 1043 C C . THR A 1 129 ? -7.455 7.952 9.629 1.00 88.00 129 THR A C 1
ATOM 1045 O O . THR A 1 129 ? -7.924 8.322 10.701 1.00 88.00 129 THR A O 1
ATOM 1048 N N . GLN A 1 130 ? -7.608 6.708 9.171 1.00 85.25 130 GLN A N 1
ATOM 1049 C CA . GLN A 1 130 ? -8.417 5.703 9.866 1.00 85.25 130 GLN A CA 1
ATOM 1050 C C . GLN A 1 130 ? -7.867 5.369 11.261 1.00 85.25 130 GLN A C 1
ATOM 1052 O O . GLN A 1 130 ? -8.632 5.262 12.212 1.00 85.25 130 GLN A O 1
ATOM 1057 N N . ILE A 1 131 ? -6.544 5.280 11.428 1.00 85.06 131 ILE A N 1
ATOM 1058 C CA . ILE A 1 131 ? -5.904 5.107 12.743 1.00 85.06 131 ILE A CA 1
ATOM 1059 C C . ILE A 1 131 ? -6.258 6.268 13.677 1.00 85.06 131 ILE A C 1
ATOM 1061 O O . ILE A 1 131 ? -6.608 6.038 14.831 1.00 85.06 131 ILE A O 1
ATOM 1065 N N . THR A 1 132 ? -6.184 7.504 13.180 1.00 83.31 132 THR A N 1
ATOM 1066 C CA . THR A 1 132 ? -6.489 8.709 13.970 1.00 83.31 132 THR A CA 1
ATOM 1067 C C . THR A 1 132 ? -7.962 8.764 14.381 1.00 83.31 132 THR A C 1
ATOM 1069 O O . THR A 1 132 ? -8.278 9.254 15.457 1.00 83.31 132 THR A O 1
ATOM 1072 N N . GLU A 1 133 ? -8.867 8.263 13.540 1.00 80.25 133 GLU A N 1
ATOM 1073 C CA . GLU A 1 133 ? -10.298 8.159 13.855 1.00 80.25 133 GLU A CA 1
ATOM 1074 C C . GLU A 1 133 ? -10.603 7.029 14.854 1.00 80.25 133 GLU A C 1
ATOM 1076 O O . GLU A 1 133 ? -11.548 7.130 15.639 1.00 80.25 133 GLU A O 1
ATOM 1081 N N . LEU A 1 134 ? -9.814 5.950 14.831 1.00 72.38 134 LEU A N 1
ATOM 1082 C CA . LEU A 1 134 ? -9.966 4.809 15.732 1.00 72.38 134 LEU A CA 1
ATOM 1083 C C . LEU A 1 134 ? -9.390 5.086 17.126 1.00 72.38 134 LEU A C 1
ATOM 1085 O O . LEU A 1 134 ? -10.032 4.751 18.124 1.00 72.38 134 LEU A O 1
ATOM 1089 N N . MET A 1 135 ? -8.215 5.711 17.211 1.00 65.19 135 MET A N 1
ATOM 1090 C CA . MET A 1 135 ? -7.572 6.018 18.487 1.00 65.19 135 MET A CA 1
ATOM 1091 C C . MET A 1 135 ? -8.188 7.278 19.121 1.00 65.19 135 MET A C 1
ATOM 1093 O O . MET A 1 135 ? -8.174 8.340 18.499 1.00 65.19 135 MET A O 1
ATOM 1097 N N . PRO A 1 136 ? -8.713 7.215 20.361 1.00 54.03 136 PRO A N 1
ATOM 1098 C CA . PRO A 1 136 ? -9.151 8.416 21.061 1.00 54.03 136 PRO A CA 1
ATOM 1099 C C . PRO A 1 136 ? -7.957 9.361 21.253 1.00 54.03 136 PRO A C 1
ATOM 1101 O O . PRO A 1 136 ? -6.874 8.928 21.652 1.00 54.03 136 PRO A O 1
ATOM 1104 N N . GLN A 1 137 ? -8.147 10.648 20.950 1.00 54.88 137 GLN A N 1
ATOM 1105 C CA . GLN A 1 137 ? -7.145 11.664 21.273 1.00 54.88 137 GLN A CA 1
ATOM 1106 C C . GLN A 1 137 ? -6.929 11.713 22.800 1.00 54.88 137 GLN A C 1
ATOM 1108 O O . GLN A 1 137 ? -7.896 11.491 23.535 1.00 54.88 137 GLN A O 1
ATOM 1113 N N . PRO A 1 138 ? -5.683 11.944 23.260 1.00 53.06 138 PRO A N 1
ATOM 1114 C CA . PRO A 1 138 ? -5.337 11.977 24.682 1.00 53.06 138 PRO A CA 1
ATOM 1115 C C . PRO A 1 138 ? -6.087 13.057 25.467 1.00 53.06 138 PRO A C 1
ATOM 1117 O O . PRO A 1 138 ? -6.402 14.117 24.877 1.00 53.06 138 PRO A O 1
#

pLDDT: mean 71.06, std 20.66, range [27.45, 94.94]